Protein AF-A0A7Y0PD28-F1 (afdb_monomer)

Sequence (162 aa):
MPPALAAYWRIVGTIDLVPRGTWNAPFPPGVPEQLTIADPLEIIDLSAAWFSVEEWQEESAELHPQIAGPLEITIAADYLHKANISGGAPYSVWLPHAGADPLVRDEAHGLTFTDYLRRAFAAKGFLGLDRQDEWIAYGVTRDQLAELTGWLDSVKYEHLDF

Foldseek 3Di:
DAQVVVVCCVPVFWDDQQPDPPDDDDGPPPADNLLLLLAFATFHGPVVQCVLVVVLVVVCVPDDPVPSDFRWGAGAADSCVSVVHDDFDGFTFTPPDPHNWTFGPSDPVRDTPVVQVVCCVVQVRGNNLVVVVVVVVVPQDPVNNVVNVVSSVPDDDDDDDD

Solvent-accessible surface area (backbone atoms only — not comparable to full-atom values): 9383 Å² total; per-residue (Å²): 129,30,56,51,61,55,48,43,45,74,74,64,35,56,45,75,61,48,75,61,78,77,81,87,59,76,59,69,89,90,60,66,77,78,50,26,68,23,27,35,40,52,32,58,32,66,76,65,30,42,52,36,54,52,53,46,51,60,59,34,71,80,39,58,82,93,68,48,66,66,46,55,35,47,39,27,73,29,48,42,51,46,50,74,37,92,63,86,60,51,22,22,35,65,38,90,55,95,52,54,58,51,56,35,38,82,46,92,83,69,33,34,49,67,53,44,52,52,50,17,59,77,45,79,32,25,62,35,70,88,47,54,72,56,44,43,76,73,67,49,48,71,68,57,49,50,51,53,52,52,52,55,70,68,61,73,84,80,83,76,90,128

Radius of gyration: 17.26 Å; Cα contacts (8 Å, |Δi|>4): 214; chains: 1; bounding box: 45×34×44 Å

pLDDT: mean 87.37, std 12.26, range [43.12, 98.31]

Mean predicted aligned error: 5.69 Å

Secondary structure (DSSP, 8-state):
--HHHHHHHHHT--EE-S---SSS--SSTT--GGGGGG-B-EE--HHHHTHHHHHHHHHHHTS-TTTS--EEEEEE--HHHHTT----PPEEEEES--SSSPBPBS-TT--BHHHHHHHHHHTTTBTTTT-HHHHHHTT--HHHHHHHHHHHHH--------

Structure (mmCIF, N/CA/C/O backbone):
data_AF-A0A7Y0PD28-F1
#
_entry.id   AF-A0A7Y0PD28-F1
#
loop_
_atom_site.group_PDB
_atom_site.id
_atom_site.type_symbol
_atom_site.label_atom_id
_atom_site.label_alt_id
_atom_site.label_comp_id
_atom_site.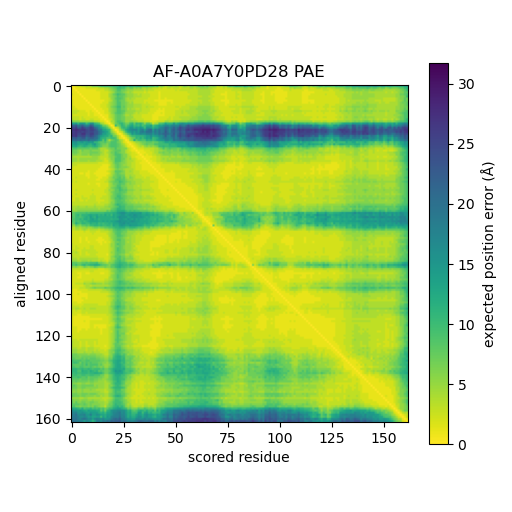label_asym_id
_atom_site.label_entity_id
_atom_site.label_seq_id
_atom_site.pdbx_PDB_ins_code
_atom_site.Cartn_x
_atom_site.Cartn_y
_atom_site.Cartn_z
_atom_site.occupancy
_atom_site.B_iso_or_equiv
_atom_site.auth_seq_id
_atom_site.auth_comp_id
_atom_site.auth_asym_id
_atom_site.auth_atom_id
_atom_site.pdbx_PDB_model_num
ATOM 1 N N . MET A 1 1 ? -8.900 -5.506 15.667 1.00 87.44 1 MET A N 1
ATOM 2 C CA . MET A 1 1 ? -7.951 -5.453 14.539 1.00 87.44 1 MET A CA 1
ATOM 3 C C . MET A 1 1 ? -7.834 -6.835 13.914 1.00 87.44 1 MET A C 1
ATOM 5 O O . MET A 1 1 ? -7.665 -7.782 14.679 1.00 87.44 1 MET A O 1
ATOM 9 N N . PRO A 1 2 ? -7.961 -6.975 12.586 1.00 95.50 2 PRO A N 1
ATOM 10 C CA . PRO A 1 2 ? -7.786 -8.248 11.897 1.00 95.50 2 PRO A CA 1
ATOM 11 C C . PRO A 1 2 ? -6.390 -8.849 12.121 1.00 95.50 2 PRO A C 1
ATOM 13 O O . PRO A 1 2 ? -5.401 -8.117 12.021 1.00 95.50 2 PRO A O 1
ATOM 16 N N . PRO A 1 3 ? -6.290 -10.160 12.406 1.00 97.56 3 PRO A N 1
ATOM 17 C CA . PRO A 1 3 ? -5.031 -10.879 12.569 1.00 97.56 3 PRO A CA 1
ATOM 18 C C . PRO A 1 3 ? -3.973 -10.618 11.491 1.00 97.56 3 PRO A C 1
ATOM 20 O O . PRO A 1 3 ? -2.814 -10.426 11.848 1.00 97.56 3 PRO A O 1
ATOM 23 N N . ALA A 1 4 ? -4.340 -10.588 10.205 1.00 97.62 4 ALA A N 1
ATOM 24 C CA . ALA A 1 4 ? -3.379 -10.403 9.114 1.00 97.62 4 ALA A CA 1
ATOM 25 C C . ALA A 1 4 ? -2.668 -9.042 9.191 1.00 97.62 4 ALA A C 1
ATOM 27 O O . ALA A 1 4 ? -1.439 -8.977 9.175 1.00 97.62 4 ALA A O 1
ATOM 28 N N . LEU A 1 5 ? -3.440 -7.968 9.366 1.00 96.62 5 LEU A N 1
ATOM 29 C CA . LEU A 1 5 ? -2.910 -6.611 9.481 1.00 96.62 5 LEU A CA 1
ATOM 30 C C . LEU A 1 5 ? -2.107 -6.420 10.779 1.00 96.62 5 LEU A C 1
ATOM 32 O O . LEU A 1 5 ? -1.013 -5.862 10.764 1.00 96.62 5 LEU A O 1
ATOM 36 N N . ALA A 1 6 ? -2.597 -6.968 11.899 1.00 96.06 6 ALA A N 1
ATOM 37 C CA . ALA A 1 6 ? -1.872 -6.944 13.170 1.00 96.06 6 ALA A CA 1
ATOM 38 C C . ALA A 1 6 ? -0.522 -7.681 13.090 1.00 96.06 6 ALA A C 1
ATOM 40 O O . ALA A 1 6 ? 0.473 -7.216 13.646 1.00 96.06 6 ALA A O 1
ATOM 41 N N . ALA A 1 7 ? -0.479 -8.830 12.409 1.00 97.50 7 ALA A N 1
ATOM 42 C CA . ALA A 1 7 ? 0.750 -9.587 12.202 1.00 97.50 7 ALA A CA 1
ATOM 43 C C . ALA A 1 7 ? 1.739 -8.818 11.321 1.00 97.50 7 ALA A C 1
ATOM 45 O O . ALA A 1 7 ? 2.920 -8.757 11.663 1.00 97.50 7 ALA A O 1
ATOM 46 N N . TYR A 1 8 ? 1.261 -8.189 10.243 1.00 97.38 8 TYR A N 1
ATOM 47 C CA . TYR A 1 8 ? 2.098 -7.364 9.376 1.00 97.38 8 TYR A CA 1
ATOM 48 C C . TYR A 1 8 ? 2.748 -6.214 10.143 1.00 97.38 8 TYR A C 1
ATOM 50 O O . TYR A 1 8 ? 3.972 -6.121 10.168 1.00 97.38 8 TYR A O 1
ATOM 58 N N . TRP A 1 9 ? 1.971 -5.394 10.852 1.00 96.31 9 TRP A N 1
ATOM 59 C CA . TRP A 1 9 ? 2.536 -4.281 11.622 1.00 96.31 9 TRP A CA 1
ATOM 60 C C . TRP A 1 9 ? 3.490 -4.730 12.728 1.00 96.31 9 TRP A C 1
ATOM 62 O O . TRP A 1 9 ? 4.445 -4.027 13.041 1.00 96.31 9 TRP A O 1
ATOM 72 N N . ARG A 1 10 ? 3.277 -5.912 13.309 1.00 96.88 10 ARG A N 1
ATOM 73 C CA . ARG A 1 10 ? 4.169 -6.446 14.342 1.00 96.88 10 ARG A CA 1
ATOM 74 C C . ARG A 1 10 ? 5.493 -6.980 13.789 1.00 96.88 10 ARG A C 1
ATOM 76 O O . ARG A 1 10 ? 6.502 -6.890 14.482 1.00 96.88 10 ARG A O 1
ATOM 83 N N . ILE A 1 11 ? 5.466 -7.625 12.625 1.00 96.19 11 ILE A N 1
ATOM 84 C CA . ILE A 1 11 ? 6.616 -8.364 12.078 1.00 96.19 11 ILE A CA 1
ATOM 85 C C . ILE A 1 11 ? 7.377 -7.518 11.056 1.00 96.19 11 ILE A C 1
ATOM 87 O O . ILE A 1 11 ? 8.603 -7.486 11.089 1.00 96.19 11 ILE A O 1
ATOM 91 N N . VAL A 1 12 ? 6.650 -6.854 10.157 1.00 95.25 12 VAL A N 1
ATOM 92 C CA . VAL A 1 12 ? 7.193 -6.048 9.055 1.00 95.25 12 VAL A CA 1
ATOM 93 C C . 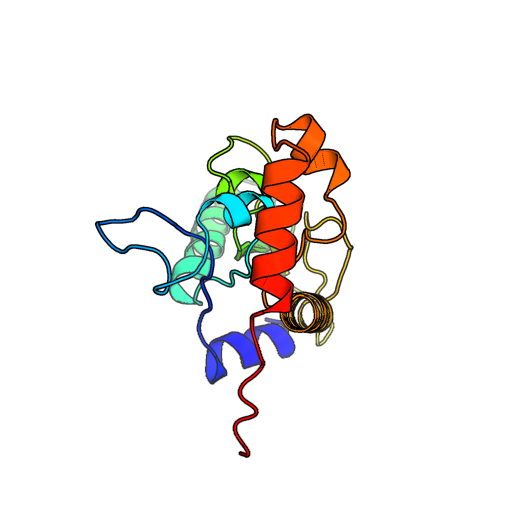VAL A 1 12 ? 7.229 -4.567 9.430 1.00 95.25 12 VAL A C 1
ATOM 95 O O . VAL A 1 12 ? 8.220 -3.889 9.181 1.00 95.25 12 VAL A O 1
ATOM 98 N N . GLY A 1 13 ? 6.171 -4.061 10.067 1.00 94.44 13 GLY A N 1
ATOM 99 C CA . GLY A 1 13 ? 6.076 -2.661 10.487 1.00 94.44 13 GLY A CA 1
ATOM 100 C C . GLY A 1 13 ? 5.616 -1.735 9.368 1.00 94.44 13 GLY A C 1
ATOM 101 O O . GLY A 1 13 ? 4.493 -1.255 9.411 1.00 94.44 13 GLY A O 1
ATOM 102 N N . THR A 1 14 ? 6.453 -1.487 8.368 1.00 93.62 14 THR A N 1
ATOM 103 C CA . THR A 1 14 ? 6.142 -0.577 7.255 1.00 93.62 14 THR A CA 1
ATOM 104 C C . THR A 1 14 ? 6.872 -1.005 5.993 1.00 93.62 14 THR A C 1
ATOM 106 O O . THR A 1 14 ? 7.898 -1.685 6.053 1.00 93.62 14 THR A O 1
ATOM 109 N N . ILE A 1 15 ? 6.330 -0.616 4.847 1.00 91.31 15 ILE A N 1
ATOM 110 C CA . ILE A 1 15 ? 7.043 -0.623 3.575 1.00 91.31 15 ILE A CA 1
ATOM 111 C C . ILE A 1 15 ? 6.670 0.650 2.830 1.00 91.31 15 ILE A C 1
ATOM 113 O O . ILE A 1 15 ? 5.505 1.032 2.818 1.00 91.31 15 ILE A O 1
ATOM 117 N N . ASP A 1 16 ? 7.639 1.295 2.198 1.00 88.44 16 ASP A N 1
ATOM 118 C CA . ASP A 1 16 ? 7.374 2.479 1.392 1.00 88.44 16 ASP A CA 1
ATOM 119 C C . ASP A 1 16 ? 8.278 2.471 0.157 1.00 88.44 16 ASP A C 1
ATOM 121 O O . ASP A 1 16 ? 9.484 2.707 0.241 1.00 88.44 16 ASP A O 1
ATOM 125 N N . LEU A 1 17 ? 7.693 2.112 -0.987 1.00 87.25 17 LEU A N 1
ATOM 126 C CA . LEU A 1 17 ? 8.311 2.250 -2.307 1.00 87.25 17 LEU A CA 1
ATOM 127 C C . LEU A 1 17 ? 7.859 3.534 -3.018 1.00 87.25 17 LEU A C 1
ATOM 129 O O . LEU A 1 17 ? 8.264 3.774 -4.158 1.00 87.25 17 LEU A O 1
ATOM 133 N N . VAL A 1 18 ? 7.001 4.342 -2.386 1.00 81.25 18 VAL A N 1
ATOM 134 C CA . VAL A 1 18 ? 6.530 5.607 -2.940 1.00 81.25 18 VAL A CA 1
ATOM 135 C C . VAL A 1 18 ? 7.637 6.637 -2.740 1.00 81.25 18 VAL A C 1
ATOM 137 O O . VAL A 1 18 ? 8.122 6.830 -1.626 1.00 81.25 18 VAL A O 1
ATOM 140 N N . PRO A 1 19 ? 8.029 7.383 -3.773 1.00 63.00 19 PRO A N 1
ATOM 141 C CA . PRO A 1 19 ? 8.913 8.521 -3.593 1.00 63.00 19 PRO A CA 1
ATOM 142 C C . PRO A 1 19 ? 8.143 9.688 -3.008 1.00 63.00 19 PRO A C 1
ATOM 144 O O . PRO A 1 19 ? 7.714 10.615 -3.697 1.00 63.00 19 PRO A O 1
ATOM 147 N N . ARG A 1 20 ? 7.963 9.665 -1.698 1.00 64.00 20 ARG A N 1
ATOM 148 C CA . ARG A 1 20 ? 7.517 10.858 -1.002 1.00 64.00 20 ARG A CA 1
ATOM 149 C C . ARG A 1 20 ? 8.719 11.704 -0.669 1.00 64.00 20 ARG A C 1
ATOM 151 O O . ARG A 1 20 ? 9.569 11.341 0.135 1.00 64.00 20 ARG A O 1
ATOM 158 N N . GLY A 1 21 ? 8.735 12.894 -1.255 1.00 46.84 21 GLY A N 1
ATOM 159 C CA . GLY A 1 21 ? 9.631 13.982 -0.893 1.00 46.84 21 GLY A CA 1
ATOM 160 C C . GLY A 1 21 ? 9.344 14.570 0.492 1.00 46.84 21 GLY A C 1
ATOM 161 O O . GLY A 1 21 ? 9.367 15.788 0.647 1.00 46.84 21 GLY A O 1
ATOM 162 N N . THR A 1 22 ? 9.090 13.762 1.521 1.00 44.88 22 THR A N 1
ATOM 163 C CA . THR A 1 22 ? 9.234 14.252 2.891 1.00 44.88 22 THR A CA 1
ATOM 164 C C . THR A 1 22 ? 10.734 14.301 3.214 1.00 44.88 22 THR A C 1
ATOM 166 O O . THR A 1 22 ? 11.316 13.322 3.661 1.00 44.88 22 THR A O 1
ATOM 169 N N . TRP A 1 23 ? 11.351 15.469 2.981 1.00 48.06 23 TRP A N 1
ATOM 170 C CA . TRP A 1 23 ? 12.636 15.918 3.558 1.00 48.06 23 TRP A CA 1
ATOM 171 C C . TRP A 1 23 ? 13.955 15.253 3.070 1.00 48.06 23 TRP A C 1
ATOM 173 O O . TRP A 1 23 ? 14.758 14.814 3.887 1.00 48.06 23 TRP A O 1
ATOM 183 N N . ASN A 1 24 ? 14.263 15.318 1.761 1.00 45.38 24 ASN A N 1
ATOM 184 C CA . ASN A 1 24 ? 15.592 15.046 1.145 1.00 45.38 24 ASN A CA 1
ATOM 185 C C . ASN A 1 24 ? 16.049 13.580 0.942 1.00 45.38 24 ASN A C 1
ATOM 187 O O . ASN A 1 24 ? 17.247 13.359 0.747 1.00 45.38 24 ASN A O 1
ATOM 191 N N . ALA A 1 25 ? 15.167 12.579 0.927 1.00 48.88 25 ALA A N 1
ATOM 192 C CA . ALA A 1 25 ? 15.569 11.213 0.560 1.00 48.88 25 ALA A CA 1
ATOM 193 C C . ALA A 1 25 ? 15.221 10.896 -0.914 1.00 48.88 25 ALA A C 1
ATOM 195 O O . ALA A 1 25 ? 14.061 11.053 -1.293 1.00 48.88 25 ALA A O 1
ATOM 196 N N . PRO A 1 26 ? 16.186 10.481 -1.761 1.00 51.84 26 PRO A N 1
ATOM 197 C CA . PRO A 1 26 ? 15.896 9.966 -3.101 1.00 51.84 26 PRO A CA 1
ATOM 198 C C . PRO A 1 26 ? 15.240 8.575 -3.025 1.00 51.84 26 PRO A C 1
ATOM 200 O O . PRO A 1 26 ? 15.261 7.942 -1.968 1.00 51.84 26 PRO A O 1
ATOM 203 N N . PHE A 1 27 ? 14.717 8.075 -4.154 1.00 58.16 27 PHE A N 1
ATOM 204 C CA . PHE A 1 27 ? 14.359 6.655 -4.313 1.00 58.16 27 PHE A CA 1
ATOM 205 C C . PHE A 1 27 ? 15.437 5.729 -3.727 1.00 58.16 27 PHE A C 1
ATOM 207 O O . PHE A 1 27 ? 16.622 6.095 -3.725 1.00 58.16 27 PHE A O 1
ATOM 214 N N . PRO A 1 28 ? 15.079 4.483 -3.349 1.00 64.50 28 PRO A N 1
ATOM 215 C CA . PRO A 1 28 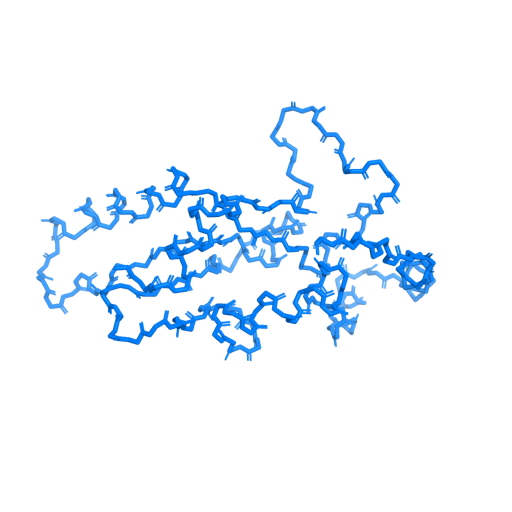? 16.055 3.405 -3.306 1.00 64.50 28 PRO A CA 1
ATOM 216 C C . PRO A 1 28 ? 16.953 3.492 -4.554 1.00 64.50 28 PRO A C 1
ATOM 218 O O . PRO A 1 28 ? 16.427 3.522 -5.673 1.00 64.50 28 PRO A O 1
ATOM 221 N N . PRO A 1 29 ? 18.284 3.616 -4.393 1.00 65.75 29 PRO A N 1
ATOM 222 C CA . PRO A 1 29 ? 19.172 3.889 -5.512 1.00 65.75 29 PRO A CA 1
ATOM 223 C C . PRO A 1 29 ? 18.927 2.933 -6.683 1.00 65.75 29 PRO A C 1
ATOM 225 O O . PRO A 1 29 ? 19.017 1.717 -6.529 1.00 65.75 29 PRO A O 1
ATOM 228 N N . GLY A 1 30 ? 18.625 3.496 -7.855 1.00 71.88 30 GLY A N 1
ATOM 229 C CA . GLY A 1 30 ? 18.440 2.741 -9.096 1.00 71.88 30 GLY A CA 1
ATOM 230 C C . GLY A 1 30 ? 16.995 2.463 -9.513 1.00 71.88 30 GLY A C 1
ATOM 231 O O . GLY A 1 30 ? 16.822 1.913 -10.597 1.00 71.88 30 GLY A O 1
ATOM 232 N N . VAL A 1 31 ? 15.980 2.847 -8.731 1.00 78.88 31 VAL A N 1
ATOM 233 C CA . VAL A 1 31 ? 14.565 2.735 -9.133 1.00 78.88 31 VAL A CA 1
ATOM 234 C C . VAL A 1 31 ? 14.114 3.996 -9.902 1.00 78.88 31 VAL A C 1
ATOM 236 O O . VAL A 1 31 ? 14.308 5.100 -9.391 1.00 78.88 31 VAL A O 1
ATOM 239 N N . PRO A 1 32 ? 13.530 3.875 -11.114 1.00 83.19 32 PRO A N 1
ATOM 240 C CA . PRO A 1 32 ? 13.052 5.017 -11.897 1.00 83.19 32 PRO A CA 1
ATOM 241 C C . PRO A 1 32 ? 11.889 5.766 -11.238 1.00 83.19 32 PRO A C 1
ATOM 243 O O . PRO A 1 32 ? 10.892 5.154 -10.850 1.00 83.19 32 PRO A O 1
ATOM 246 N N . GLU A 1 33 ? 11.956 7.101 -11.202 1.00 80.31 33 GLU A N 1
ATOM 247 C CA . GLU A 1 33 ? 10.924 7.915 -10.544 1.00 80.31 33 GLU A CA 1
ATOM 248 C C . GLU A 1 33 ? 9.550 7.851 -11.202 1.00 80.31 33 GLU A C 1
ATOM 250 O O . GLU A 1 33 ? 8.510 7.982 -10.554 1.00 80.31 33 GLU A O 1
ATOM 255 N N . GLN A 1 34 ? 9.549 7.577 -12.500 1.00 82.88 34 GLN A N 1
ATOM 256 C CA . GLN A 1 34 ? 8.354 7.455 -13.314 1.00 82.88 34 GLN A CA 1
ATOM 257 C C . GLN A 1 34 ? 7.517 6.223 -12.940 1.00 82.88 34 GLN A C 1
ATOM 259 O O . GLN A 1 34 ? 6.354 6.163 -13.320 1.00 82.88 34 GLN A O 1
ATOM 264 N N . LEU A 1 35 ? 8.053 5.268 -12.165 1.00 85.69 35 LEU A N 1
ATOM 265 C CA . LEU A 1 35 ? 7.277 4.136 -11.642 1.00 85.69 35 LEU A CA 1
ATOM 266 C C . LEU A 1 35 ? 6.305 4.523 -10.513 1.00 85.69 35 LEU A C 1
ATOM 268 O O . LEU A 1 35 ? 5.524 3.687 -10.075 1.00 85.69 35 LEU A O 1
ATOM 272 N N . THR A 1 36 ? 6.285 5.782 -10.073 1.00 85.88 36 THR A N 1
ATOM 273 C CA . THR A 1 36 ? 5.231 6.331 -9.193 1.00 85.88 36 THR A CA 1
ATOM 274 C C . THR A 1 36 ? 3.821 6.071 -9.688 1.00 85.88 36 THR A C 1
ATOM 276 O O . THR A 1 36 ? 2.937 5.743 -8.901 1.00 85.88 36 THR A O 1
ATOM 279 N N . ILE A 1 37 ? 3.617 6.184 -10.999 1.00 83.94 37 ILE A N 1
ATOM 280 C CA . ILE A 1 37 ? 2.318 5.953 -11.635 1.00 83.94 37 ILE A CA 1
ATOM 281 C C . ILE A 1 37 ? 1.898 4.475 -11.588 1.00 83.94 37 ILE A C 1
ATOM 283 O O . ILE A 1 37 ? 0.733 4.147 -11.796 1.00 83.94 37 ILE A O 1
ATOM 287 N N . ALA A 1 38 ? 2.842 3.581 -11.280 1.00 89.38 38 ALA A N 1
ATOM 288 C CA . ALA A 1 38 ? 2.637 2.144 -11.215 1.00 89.38 38 ALA A CA 1
ATOM 289 C C . ALA A 1 38 ? 2.123 1.647 -9.861 1.00 89.38 38 ALA A C 1
ATOM 291 O O . ALA A 1 38 ? 2.216 0.452 -9.581 1.00 89.38 38 ALA A O 1
ATOM 292 N N . ASP A 1 39 ? 1.585 2.552 -9.042 1.00 92.25 39 ASP A N 1
ATOM 293 C CA . ASP A 1 39 ? 1.092 2.269 -7.696 1.00 92.25 39 ASP A CA 1
ATOM 294 C C . ASP A 1 39 ? 2.130 1.488 -6.864 1.00 92.25 39 ASP A C 1
ATOM 296 O O . ASP A 1 39 ? 1.943 0.298 -6.574 1.00 92.25 39 ASP A O 1
ATOM 300 N N . PRO A 1 40 ? 3.283 2.113 -6.549 1.00 92.31 40 PRO A N 1
ATOM 301 C CA . PRO A 1 40 ? 4.313 1.469 -5.751 1.00 92.31 40 PRO A CA 1
ATOM 302 C C . PRO A 1 40 ? 3.760 1.039 -4.390 1.00 92.31 40 PRO A C 1
ATOM 304 O O . PRO A 1 40 ? 2.938 1.723 -3.768 1.00 92.31 40 PRO A O 1
ATOM 307 N N . LEU A 1 41 ? 4.216 -0.125 -3.932 1.00 94.38 41 LEU A N 1
ATOM 308 C CA . LEU A 1 41 ? 3.777 -0.746 -2.699 1.00 94.38 41 LEU A CA 1
ATOM 309 C C . LEU A 1 41 ? 4.155 0.146 -1.527 1.00 94.38 41 LEU A C 1
ATOM 311 O O . LEU A 1 41 ? 5.318 0.455 -1.275 1.00 94.38 41 LEU A O 1
ATOM 315 N N . GLU A 1 42 ? 3.130 0.482 -0.776 1.00 93.94 42 GLU A N 1
ATOM 316 C CA . GLU A 1 42 ? 3.220 1.192 0.475 1.00 93.94 42 GLU A CA 1
ATOM 317 C C . GLU A 1 42 ? 2.331 0.472 1.474 1.00 93.94 42 GLU A C 1
ATOM 319 O O . GLU A 1 42 ? 1.245 0.026 1.097 1.00 93.94 42 GLU A O 1
ATOM 324 N N . ILE A 1 43 ? 2.791 0.382 2.717 1.00 96.31 43 ILE A N 1
ATOM 325 C CA . ILE A 1 43 ? 1.970 0.191 3.904 1.00 96.31 43 ILE A CA 1
ATOM 326 C C . ILE A 1 43 ? 2.544 1.086 5.000 1.00 96.31 43 ILE A C 1
ATOM 328 O O . ILE A 1 43 ? 3.672 0.850 5.433 1.00 96.31 43 ILE A O 1
ATOM 332 N N . ILE A 1 44 ? 1.769 2.065 5.469 1.00 94.62 44 ILE A N 1
ATOM 333 C CA . ILE A 1 44 ? 2.178 2.954 6.560 1.00 94.62 44 ILE A CA 1
ATOM 334 C C . ILE A 1 44 ? 2.307 2.185 7.878 1.00 94.62 44 ILE A C 1
ATOM 336 O O . ILE A 1 44 ? 1.650 1.160 8.095 1.00 94.62 44 ILE A O 1
ATOM 340 N N . ASP A 1 45 ? 3.157 2.678 8.777 1.00 94.31 45 ASP A N 1
ATOM 341 C CA . ASP A 1 45 ? 3.302 2.071 10.097 1.00 94.31 45 ASP A CA 1
ATOM 342 C C . ASP A 1 45 ? 2.063 2.292 10.983 1.00 94.31 45 ASP A C 1
ATOM 344 O O . ASP A 1 45 ? 1.199 3.133 10.723 1.00 94.31 45 ASP A O 1
ATOM 348 N N . LEU A 1 46 ? 1.989 1.520 12.070 1.00 93.44 46 LEU A N 1
ATOM 349 C CA . LEU A 1 46 ? 0.887 1.594 13.028 1.00 93.44 46 LEU A CA 1
ATOM 350 C C . LEU A 1 46 ? 0.755 2.979 13.689 1.00 93.44 46 LEU A C 1
ATOM 352 O O . LEU A 1 46 ? -0.350 3.357 14.067 1.00 93.44 46 LEU A O 1
ATOM 356 N N . SER A 1 47 ? 1.855 3.724 13.852 1.00 92.69 47 SER A N 1
ATOM 357 C CA . SER A 1 47 ? 1.816 5.060 14.456 1.00 92.69 47 SER A CA 1
ATOM 358 C C . SER A 1 47 ? 1.143 6.058 13.521 1.00 92.69 47 SER A C 1
ATOM 360 O O . SER A 1 47 ? 0.332 6.855 13.977 1.00 92.69 47 SER A O 1
ATOM 362 N N . ALA A 1 48 ? 1.451 6.006 12.226 1.00 92.88 48 ALA A N 1
ATOM 363 C CA . ALA A 1 48 ? 0.807 6.826 11.209 1.00 92.88 48 ALA A CA 1
ATOM 364 C C . ALA A 1 48 ? -0.664 6.425 11.017 1.00 92.88 48 ALA A C 1
ATOM 366 O O . ALA A 1 48 ? -1.536 7.287 10.973 1.00 92.88 48 ALA A O 1
ATOM 367 N N . ALA A 1 49 ? -0.960 5.121 10.992 1.00 94.88 49 ALA A N 1
ATOM 368 C CA . ALA A 1 49 ? -2.328 4.608 10.883 1.00 94.88 49 ALA A CA 1
ATOM 369 C C . ALA A 1 49 ? -3.224 4.992 12.077 1.00 94.88 49 ALA A C 1
ATOM 371 O O . ALA A 1 49 ? -4.450 4.994 11.959 1.00 94.88 49 ALA A O 1
ATOM 372 N N . TRP A 1 50 ? -2.634 5.328 13.232 1.00 95.19 50 TRP A N 1
ATOM 373 C CA . TRP A 1 50 ? -3.381 5.791 14.402 1.00 95.19 50 TRP A CA 1
ATOM 374 C C . TRP A 1 50 ? -4.095 7.125 14.162 1.00 95.19 50 TRP A C 1
ATOM 376 O O . TRP A 1 50 ? -5.133 7.367 14.772 1.00 95.19 50 TRP A O 1
ATOM 386 N N . PHE A 1 51 ? -3.611 7.942 13.224 1.00 94.56 51 PHE A N 1
ATOM 387 C CA . PHE A 1 51 ? -4.260 9.199 12.850 1.00 94.56 51 PHE A CA 1
ATOM 388 C C . PHE A 1 51 ? -5.716 8.989 12.400 1.00 94.56 51 PHE A C 1
ATOM 390 O O . PHE A 1 51 ? -6.598 9.739 12.802 1.00 94.56 51 PHE A O 1
ATOM 397 N N . SER A 1 52 ? -6.007 7.890 11.691 1.00 95.62 52 SER A N 1
ATOM 398 C CA . SER A 1 52 ? -7.380 7.513 11.324 1.00 95.62 52 SER A CA 1
ATOM 399 C C . SER A 1 52 ? -8.285 7.253 12.534 1.00 95.62 52 SER A C 1
ATOM 401 O O . SER A 1 52 ? -9.497 7.437 12.461 1.00 95.62 52 SER A O 1
ATOM 403 N N . VAL A 1 53 ? -7.720 6.789 13.653 1.00 94.94 53 VAL A N 1
ATOM 404 C CA . VAL A 1 53 ? -8.470 6.578 14.899 1.00 94.94 53 VAL A CA 1
ATOM 405 C C . VAL A 1 53 ? -8.812 7.914 15.542 1.00 94.94 53 VAL A C 1
ATOM 407 O O . VAL A 1 53 ? -9.929 8.075 16.026 1.00 94.94 53 VAL A O 1
ATOM 410 N N . GLU A 1 54 ? -7.856 8.841 15.563 1.00 95.62 54 GLU A N 1
ATOM 411 C CA . GLU A 1 54 ? -8.032 10.182 16.122 1.00 95.62 54 GLU A CA 1
ATOM 412 C C . GLU A 1 54 ? -9.083 10.962 15.326 1.00 95.62 54 GLU A C 1
ATOM 414 O O . GLU A 1 54 ? -10.074 11.387 15.917 1.00 95.62 54 GLU A O 1
ATOM 419 N N . GLU A 1 55 ? -8.951 11.023 13.994 1.00 93.56 55 GLU A N 1
ATOM 420 C CA . GLU A 1 55 ? -9.947 11.659 13.118 1.00 93.56 55 GLU A CA 1
ATOM 421 C C . GLU A 1 55 ? -11.337 11.050 13.311 1.00 93.56 55 GLU A C 1
ATOM 423 O O . GLU A 1 55 ? -12.299 11.765 13.585 1.00 93.56 55 GLU A O 1
ATOM 428 N N . TRP A 1 56 ? -11.455 9.718 13.266 1.00 94.44 56 TRP A N 1
ATOM 429 C CA . TRP A 1 56 ? -12.755 9.072 13.438 1.00 94.44 56 TRP A CA 1
ATOM 430 C C . TRP A 1 56 ? -13.366 9.345 14.817 1.00 94.44 56 TRP A C 1
ATOM 432 O O . TRP A 1 56 ? -14.581 9.494 14.921 1.00 94.44 56 TRP A O 1
ATOM 442 N N . GLN A 1 57 ? -12.567 9.409 15.889 1.00 93.75 57 GLN A N 1
ATOM 443 C CA . GLN A 1 57 ? -13.069 9.737 17.229 1.00 93.75 57 GLN A CA 1
ATOM 444 C C . GLN A 1 57 ? -13.580 11.175 17.315 1.00 93.75 57 GLN A C 1
ATOM 446 O O . GLN A 1 57 ? -14.632 11.398 17.916 1.00 93.75 57 GLN A O 1
ATOM 451 N N . GLU A 1 58 ? -12.854 12.124 16.724 1.00 93.25 58 GLU A N 1
ATOM 452 C CA . GLU A 1 58 ? -13.248 13.531 16.669 1.00 93.25 58 GLU A CA 1
ATOM 453 C C . GLU A 1 58 ? -14.539 13.707 15.861 1.00 93.25 58 GLU A C 1
ATOM 455 O O . GLU A 1 58 ? -15.515 14.255 16.374 1.00 93.25 58 GLU A O 1
ATOM 460 N N . GLU A 1 59 ? -14.595 13.150 14.649 1.00 90.44 59 GLU A N 1
ATOM 461 C CA . GLU A 1 59 ? -15.774 13.212 13.781 1.00 90.44 59 GLU A CA 1
ATOM 462 C C . GLU A 1 59 ? -16.988 12.516 14.409 1.00 90.44 59 GLU A C 1
ATOM 464 O O . GLU A 1 59 ? 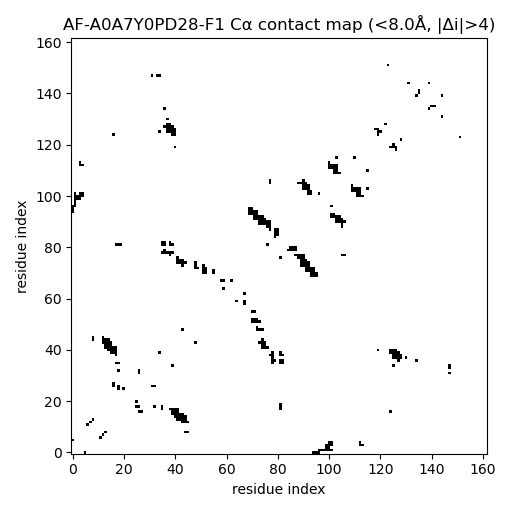-18.109 13.032 14.394 1.00 90.44 59 GLU A O 1
ATOM 469 N N . SER A 1 60 ? -16.780 11.347 15.017 1.00 90.75 60 SER A N 1
ATOM 470 C CA . SER A 1 60 ? -17.864 10.564 15.614 1.00 90.75 60 SER A CA 1
ATOM 471 C C . SER A 1 60 ? -18.421 11.185 16.891 1.00 90.75 60 SER A C 1
ATOM 473 O O . SER A 1 60 ? -19.572 10.910 17.234 1.00 90.75 60 SER A O 1
ATOM 475 N N . ALA A 1 61 ? -17.648 12.007 17.609 1.00 90.44 61 ALA A N 1
ATOM 476 C CA . ALA A 1 61 ? -18.101 12.652 18.842 1.00 90.44 61 ALA A CA 1
ATOM 477 C C . ALA A 1 61 ? -19.256 13.639 18.603 1.00 90.44 61 ALA A C 1
ATOM 479 O O . ALA A 1 61 ? -20.090 13.844 19.490 1.00 90.44 61 ALA A O 1
ATOM 480 N N . GLU A 1 62 ? -19.328 14.218 17.405 1.00 88.56 62 GLU A N 1
ATOM 481 C CA . GLU A 1 62 ? -20.370 15.169 17.007 1.00 88.56 62 GLU A CA 1
ATOM 482 C C . GLU A 1 62 ? -21.556 14.497 16.291 1.00 88.56 62 GLU A C 1
ATOM 484 O O . GLU A 1 62 ? -22.595 15.125 16.063 1.00 88.56 62 GLU A O 1
ATOM 489 N N . LEU A 1 63 ? -21.438 13.205 15.967 1.00 88.50 63 LEU A N 1
ATOM 490 C CA . LEU A 1 63 ? -22.417 12.453 15.188 1.00 88.50 63 LEU A CA 1
ATOM 491 C C . LEU A 1 63 ? -23.238 11.486 16.048 1.00 88.50 63 LEU A C 1
ATOM 493 O O . LEU A 1 63 ? -22.792 10.913 17.040 1.00 88.50 63 LEU A O 1
ATOM 497 N N . HIS A 1 64 ? -24.480 11.234 15.627 1.00 84.75 64 HIS A N 1
ATOM 498 C CA . HIS A 1 64 ? -25.253 10.133 16.197 1.00 84.75 64 HIS A CA 1
ATOM 499 C C . HIS A 1 64 ? -24.581 8.790 15.829 1.00 84.75 64 HIS A C 1
ATOM 501 O O . HIS A 1 64 ? -24.195 8.625 14.671 1.00 84.75 64 HIS A O 1
ATOM 507 N N . PRO A 1 65 ? -24.513 7.779 16.722 1.00 77.62 65 PRO A N 1
ATOM 50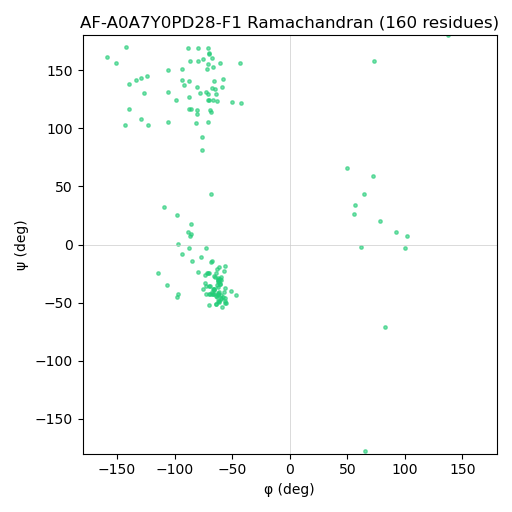8 C CA . PRO A 1 65 ? -23.801 6.518 16.453 1.00 77.62 65 PRO A CA 1
ATOM 509 C C . PRO A 1 65 ? -24.265 5.744 15.209 1.00 77.62 65 PRO A C 1
ATOM 511 O O . PRO A 1 65 ? -23.523 4.944 14.656 1.00 77.62 65 PRO A O 1
ATOM 514 N N . GLN A 1 66 ? -25.503 5.969 14.760 1.00 80.38 66 GLN A N 1
ATOM 515 C CA . GLN A 1 66 ? -26.034 5.366 13.528 1.00 80.38 66 GLN A CA 1
ATOM 516 C C . GLN A 1 66 ? -25.527 6.049 12.242 1.00 80.38 66 GLN A C 1
ATOM 518 O O . GLN A 1 66 ? -25.772 5.535 11.156 1.00 80.38 66 GLN A O 1
ATOM 523 N N . ILE A 1 67 ? -24.864 7.203 12.363 1.00 84.94 67 ILE A N 1
ATOM 524 C CA . ILE A 1 67 ? -24.347 8.027 11.260 1.00 84.94 67 ILE A CA 1
ATOM 525 C C . ILE A 1 67 ? -22.821 7.913 11.161 1.00 84.94 67 ILE A C 1
ATOM 527 O O . ILE A 1 67 ? -22.302 7.889 10.054 1.00 84.94 67 ILE A O 1
ATOM 531 N N . ALA A 1 68 ? -22.125 7.782 12.295 1.00 83.69 68 ALA A N 1
ATOM 532 C CA . ALA A 1 68 ? -20.659 7.759 12.394 1.00 83.69 68 ALA A CA 1
ATOM 533 C C . ALA A 1 68 ? -19.945 6.678 11.548 1.00 83.69 68 ALA A C 1
ATOM 535 O O . ALA A 1 68 ? -18.752 6.790 11.289 1.00 83.69 68 ALA A O 1
ATOM 536 N N . GLY A 1 69 ? -20.656 5.638 11.097 1.00 88.56 69 GLY A N 1
ATOM 537 C CA . GLY A 1 69 ? -20.082 4.596 10.242 1.00 88.56 69 GLY A CA 1
ATOM 538 C C . GLY A 1 69 ? -18.988 3.756 10.926 1.00 88.56 69 GLY A C 1
ATOM 539 O O . GLY A 1 69 ? -18.741 3.892 12.128 1.00 88.56 69 GLY A O 1
ATOM 540 N N . PRO A 1 70 ? -18.375 2.808 10.196 1.00 92.00 70 PRO A N 1
ATOM 541 C CA . PRO A 1 70 ? -17.220 2.064 10.688 1.00 92.00 70 PRO A CA 1
ATOM 542 C C . PRO A 1 70 ? -15.971 2.953 10.753 1.00 92.00 70 PRO A C 1
ATOM 544 O O . PRO A 1 70 ? -15.834 3.898 9.983 1.00 92.00 70 PRO A O 1
ATOM 547 N N . LEU A 1 71 ? -15.029 2.589 11.624 1.00 94.62 71 LEU A N 1
ATOM 548 C CA . LEU A 1 71 ? -13.691 3.178 11.636 1.00 94.62 71 LEU A CA 1
ATOM 549 C C . LEU A 1 71 ? -12.930 2.709 10.396 1.00 94.62 71 LEU A C 1
ATOM 551 O O . LEU A 1 71 ? -12.774 1.505 10.183 1.00 94.62 71 LEU A O 1
ATOM 555 N N . GLU A 1 72 ? -12.429 3.649 9.611 1.00 95.75 72 GLU A N 1
ATOM 556 C CA . GLU A 1 72 ? -11.662 3.380 8.404 1.00 95.75 72 GLU A CA 1
ATOM 557 C C . GLU A 1 72 ? -10.182 3.656 8.653 1.00 95.75 72 GLU A C 1
ATOM 559 O O . GLU A 1 72 ? -9.763 4.799 8.766 1.00 95.75 72 GLU A O 1
ATOM 564 N N . ILE A 1 73 ? -9.388 2.595 8.793 1.00 97.12 73 ILE A N 1
ATOM 565 C CA . ILE A 1 73 ? -7.950 2.723 9.022 1.00 97.12 73 ILE A CA 1
ATOM 566 C C . ILE A 1 73 ? -7.237 2.817 7.686 1.00 97.12 73 ILE A C 1
ATOM 568 O O . ILE A 1 73 ? -7.223 1.842 6.928 1.00 97.12 73 ILE A O 1
ATOM 572 N N . THR A 1 74 ? -6.594 3.952 7.439 1.00 97.38 74 THR A N 1
ATOM 573 C CA . THR A 1 74 ? -5.693 4.127 6.303 1.00 97.38 74 THR A CA 1
ATOM 574 C C . THR A 1 74 ? -4.499 3.191 6.447 1.00 97.38 74 THR A C 1
ATOM 576 O O . THR A 1 74 ? -3.853 3.139 7.494 1.00 97.38 74 THR A O 1
ATOM 579 N N . ILE A 1 75 ? -4.202 2.439 5.388 1.00 97.25 75 ILE A N 1
ATOM 580 C CA . ILE A 1 75 ? -3.026 1.564 5.322 1.00 97.25 75 ILE A CA 1
ATOM 581 C C . ILE A 1 75 ? -2.021 2.023 4.269 1.00 97.25 75 ILE A C 1
ATOM 583 O O . ILE A 1 75 ? -0.845 1.712 4.404 1.00 97.25 75 ILE A O 1
ATOM 587 N N . ALA A 1 76 ? -2.448 2.764 3.248 1.00 95.94 76 ALA A N 1
ATOM 588 C CA . ALA A 1 76 ? -1.586 3.347 2.226 1.00 95.94 76 ALA A CA 1
ATOM 589 C C . ALA A 1 76 ? -2.299 4.525 1.555 1.00 95.94 76 ALA A C 1
ATOM 591 O O . ALA A 1 76 ? -3.525 4.620 1.605 1.00 95.94 76 ALA A O 1
ATOM 592 N N . ALA A 1 77 ? -1.554 5.403 0.887 1.00 93.94 77 ALA A N 1
ATOM 593 C CA . ALA A 1 77 ? -2.185 6.327 -0.048 1.00 93.94 77 ALA A CA 1
ATOM 594 C C . ALA A 1 77 ? -2.689 5.573 -1.286 1.00 93.94 77 ALA A C 1
ATOM 596 O O . ALA A 1 77 ? -2.278 4.443 -1.557 1.00 93.94 77 ALA A O 1
ATOM 597 N N . ASP A 1 78 ? -3.562 6.210 -2.055 1.00 93.56 78 ASP A N 1
ATOM 598 C CA . ASP A 1 78 ? -3.981 5.680 -3.345 1.00 93.56 78 ASP A CA 1
ATOM 599 C C . ASP A 1 78 ? -2.945 5.957 -4.442 1.00 93.56 78 ASP A C 1
ATOM 601 O O . ASP A 1 78 ? -1.999 6.735 -4.277 1.00 93.56 78 ASP A O 1
ATOM 605 N N . TYR A 1 79 ? -3.134 5.325 -5.599 1.00 90.75 79 TYR A N 1
ATOM 606 C CA . TYR A 1 79 ? -2.236 5.499 -6.738 1.00 90.75 79 TYR A CA 1
ATOM 607 C C . TYR A 1 79 ? -2.146 6.958 -7.234 1.00 90.75 79 TYR A C 1
ATOM 609 O O . TYR A 1 79 ? -1.100 7.346 -7.755 1.00 90.75 79 TYR A O 1
ATOM 617 N N . LEU A 1 80 ? -3.189 7.787 -7.051 1.00 88.56 80 LEU A N 1
ATOM 618 C CA . LEU A 1 80 ? -3.157 9.202 -7.439 1.00 88.56 80 LEU A CA 1
ATOM 619 C C . LEU A 1 80 ? -2.228 10.002 -6.528 1.00 88.56 80 LEU A C 1
ATOM 621 O O . LEU A 1 80 ? -1.303 10.652 -7.022 1.00 88.56 80 LEU A O 1
ATOM 625 N N . HIS A 1 81 ? -2.399 9.908 -5.208 1.00 88.25 81 HIS A N 1
ATOM 626 C CA . HIS A 1 81 ? -1.529 10.610 -4.267 1.00 88.25 81 HIS A CA 1
ATOM 627 C C . HIS A 1 81 ? -0.078 10.128 -4.359 1.00 88.25 81 HIS A C 1
ATOM 629 O O . HIS A 1 81 ? 0.844 10.940 -4.254 1.00 88.25 81 HIS A O 1
ATOM 635 N N . LYS A 1 82 ? 0.155 8.835 -4.623 1.00 88.88 82 LYS A N 1
ATOM 636 C CA . LYS A 1 82 ? 1.505 8.298 -4.880 1.00 88.88 82 LYS A CA 1
ATOM 637 C C . LYS A 1 82 ? 2.158 8.898 -6.127 1.00 88.88 82 LYS A C 1
ATOM 639 O O . LYS A 1 82 ? 3.371 9.087 -6.148 1.00 88.88 82 LYS A O 1
ATOM 644 N N . ALA A 1 83 ? 1.358 9.242 -7.133 1.00 83.44 83 ALA A N 1
ATOM 645 C CA . ALA A 1 83 ? 1.786 9.954 -8.333 1.00 83.44 83 ALA A CA 1
ATOM 646 C C . ALA A 1 83 ? 1.792 11.488 -8.174 1.00 83.44 83 ALA A C 1
ATOM 648 O O . ALA A 1 83 ? 1.983 12.203 -9.159 1.00 83.44 83 ALA A O 1
ATOM 649 N N . ASN A 1 84 ? 1.596 12.010 -6.955 1.00 83.25 84 ASN A N 1
ATOM 650 C CA . ASN A 1 84 ? 1.468 13.443 -6.671 1.00 83.25 84 ASN A CA 1
ATOM 651 C C . ASN A 1 84 ? 0.328 14.119 -7.469 1.00 83.25 84 ASN A C 1
ATOM 653 O O . ASN A 1 84 ? 0.421 15.278 -7.879 1.00 83.25 84 ASN A O 1
ATOM 657 N N . ILE A 1 85 ? -0.755 13.375 -7.697 1.00 82.62 85 ILE A N 1
ATOM 658 C CA . ILE A 1 85 ? -1.993 13.838 -8.321 1.00 82.62 85 ILE A CA 1
ATOM 659 C C . ILE A 1 85 ? -3.041 13.979 -7.218 1.00 82.62 85 ILE A C 1
ATOM 661 O O . ILE A 1 85 ? -3.224 13.086 -6.398 1.00 82.62 85 ILE A O 1
ATOM 665 N N . SER A 1 86 ? -3.733 15.116 -7.186 1.00 81.75 86 SER A N 1
ATOM 666 C CA . SER A 1 86 ? -4.804 15.341 -6.213 1.00 81.75 86 SER A CA 1
ATOM 667 C C . SER A 1 86 ? -6.044 14.515 -6.563 1.00 81.75 86 SER A C 1
ATOM 669 O O . SER A 1 86 ? -6.516 14.565 -7.701 1.00 81.75 86 SER A O 1
ATOM 671 N N . GLY A 1 87 ? -6.598 13.810 -5.576 1.00 85.25 87 GLY A N 1
ATOM 672 C CA . GLY A 1 87 ? -7.859 13.078 -5.695 1.00 85.25 87 GLY A CA 1
ATOM 673 C C . GLY A 1 87 ? -7.805 11.701 -5.040 1.00 85.25 87 GLY A C 1
ATOM 674 O O . GLY A 1 87 ? -6.775 11.317 -4.509 1.00 85.25 87 GLY A O 1
ATOM 675 N N . GLY A 1 88 ? -8.924 10.976 -5.108 1.00 88.06 88 GLY A N 1
ATOM 676 C CA . GLY A 1 88 ? -9.047 9.608 -4.596 1.00 88.06 88 GLY A CA 1
ATOM 677 C C . GLY A 1 88 ? -9.103 9.499 -3.069 1.00 88.06 88 GLY A C 1
ATOM 678 O O . GLY A 1 88 ? -8.721 10.414 -2.339 1.00 88.06 88 GLY A O 1
ATOM 679 N N . ALA A 1 89 ? -9.651 8.382 -2.594 1.00 93.81 89 ALA A N 1
ATOM 680 C CA . ALA A 1 89 ? -9.631 8.011 -1.184 1.00 93.81 89 ALA A CA 1
ATOM 681 C C . ALA A 1 89 ? -8.422 7.100 -0.931 1.00 93.81 89 ALA A C 1
ATOM 683 O O . ALA A 1 89 ? -8.115 6.281 -1.799 1.00 93.81 89 ALA A O 1
ATOM 684 N N . PRO A 1 90 ? -7.731 7.228 0.213 1.00 95.56 90 PRO A N 1
ATOM 685 C CA . PRO A 1 90 ? -6.608 6.359 0.540 1.00 95.56 90 PRO A CA 1
ATOM 686 C C . PRO A 1 90 ? -7.039 4.891 0.623 1.00 95.56 90 PRO A C 1
ATOM 688 O O . PRO A 1 90 ? -8.192 4.581 0.915 1.00 95.56 90 PRO A O 1
ATOM 691 N N . TYR A 1 91 ? -6.093 3.974 0.430 1.00 97.69 91 TYR A N 1
ATOM 692 C CA . TYR A 1 91 ? -6.365 2.556 0.633 1.00 97.69 91 TYR A CA 1
ATOM 693 C C . TYR A 1 91 ? -6.516 2.270 2.121 1.00 97.69 91 TYR A C 1
ATOM 695 O O . TYR A 1 91 ? -5.652 2.619 2.936 1.00 97.69 91 TYR A O 1
ATOM 703 N N . SER A 1 92 ? -7.605 1.598 2.472 1.00 97.69 92 SER A N 1
ATOM 704 C CA . SER A 1 92 ? -8.024 1.480 3.862 1.00 97.69 92 SER A CA 1
ATOM 705 C C . SER A 1 92 ? -8.594 0.107 4.205 1.00 97.69 92 SER A C 1
ATOM 707 O O . SER A 1 92 ? -8.853 -0.740 3.345 1.00 97.69 92 SER A O 1
ATOM 709 N N . VAL A 1 93 ? -8.797 -0.124 5.501 1.00 97.81 93 VAL A N 1
ATOM 710 C CA . VAL A 1 93 ? -9.549 -1.266 6.024 1.00 97.81 93 VAL A CA 1
ATOM 711 C C . VAL A 1 93 ? -10.607 -0.790 7.012 1.00 97.81 93 VAL A C 1
ATOM 713 O O . VAL A 1 93 ? -10.369 0.101 7.825 1.00 97.81 93 VAL A O 1
ATOM 716 N N . TRP A 1 94 ? -11.774 -1.428 7.009 1.00 96.50 94 TRP A N 1
ATOM 717 C CA . TRP A 1 94 ? -12.826 -1.120 7.979 1.00 96.50 94 TRP A CA 1
ATOM 718 C C . TRP A 1 94 ? -12.689 -1.915 9.275 1.00 96.50 94 TRP A C 1
ATOM 720 O O . TRP A 1 94 ? -12.409 -3.117 9.267 1.00 96.50 94 TRP A O 1
ATOM 730 N N . LEU A 1 95 ? -12.970 -1.247 10.393 1.00 94.50 95 LEU A N 1
ATOM 731 C CA . LEU A 1 95 ? -13.062 -1.812 11.730 1.00 94.50 95 LEU A CA 1
ATOM 732 C C . LEU A 1 95 ? -14.434 -1.508 12.373 1.00 94.50 95 LEU A C 1
ATOM 734 O O . LEU A 1 95 ? -14.974 -0.418 12.192 1.00 94.50 95 LEU A O 1
ATOM 738 N N . PRO A 1 96 ? -14.981 -2.440 13.183 1.00 92.31 96 PRO A N 1
ATOM 739 C CA . PRO A 1 96 ? -14.475 -3.790 13.422 1.00 92.31 96 PRO A CA 1
ATOM 740 C C . PRO A 1 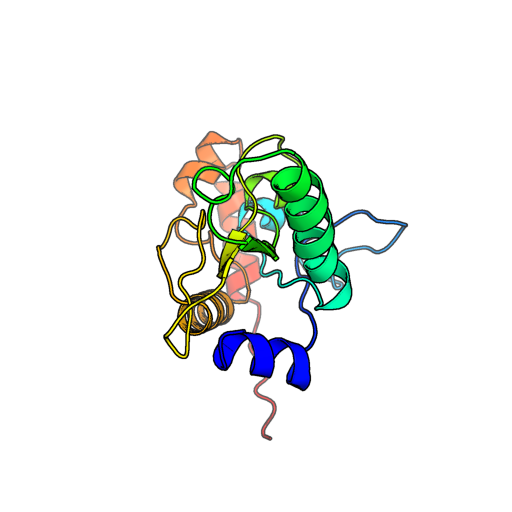96 ? -14.684 -4.703 12.204 1.00 92.31 96 PRO A C 1
ATOM 742 O O . PRO A 1 96 ? -15.650 -4.572 11.462 1.00 92.31 96 PRO A O 1
ATOM 745 N N . HIS A 1 97 ? -13.801 -5.686 12.041 1.00 94.44 97 HIS A N 1
ATOM 746 C CA . HIS A 1 97 ? -13.920 -6.722 11.017 1.00 94.44 97 HIS A CA 1
ATOM 747 C C . HIS A 1 97 ? -13.834 -8.098 11.677 1.00 94.44 97 HIS A C 1
ATOM 749 O O . HIS A 1 97 ? -12.938 -8.348 12.484 1.00 94.44 97 HIS A O 1
ATOM 755 N N . ALA A 1 98 ? -14.789 -8.976 11.359 1.00 93.06 98 ALA A N 1
ATOM 756 C CA . ALA A 1 98 ? -14.938 -10.276 12.016 1.00 93.06 98 ALA A CA 1
ATOM 757 C C . ALA A 1 98 ? -13.954 -11.343 11.499 1.00 93.06 98 ALA A C 1
ATOM 759 O O . ALA A 1 98 ? -13.675 -12.315 12.197 1.00 93.06 98 ALA A O 1
ATOM 760 N N . GLY A 1 99 ? -13.446 -11.179 10.276 1.00 95.56 99 GLY A N 1
ATOM 761 C CA . GLY A 1 99 ? -12.525 -12.120 9.640 1.00 95.56 99 GLY A CA 1
ATOM 762 C C . GLY A 1 99 ? -11.048 -11.856 9.944 1.00 95.56 99 GLY A C 1
ATOM 763 O O . GLY A 1 99 ? -10.670 -10.803 10.465 1.00 95.56 99 GLY A O 1
ATOM 764 N N . ALA A 1 100 ? -10.210 -12.823 9.559 1.00 97.44 100 ALA A N 1
ATOM 765 C CA . ALA A 1 100 ? -8.763 -12.781 9.762 1.00 97.44 100 ALA A CA 1
ATOM 766 C C . ALA A 1 100 ? -8.038 -11.783 8.843 1.00 97.44 100 ALA A C 1
ATOM 768 O O . ALA A 1 100 ? -7.065 -11.156 9.263 1.00 97.44 100 ALA A O 1
ATOM 769 N N . ASP A 1 101 ? -8.524 -11.655 7.609 1.00 98.25 101 ASP A N 1
ATOM 770 C CA . ASP A 1 101 ? -7.898 -10.910 6.521 1.00 98.25 101 ASP A CA 1
ATOM 771 C C . ASP A 1 101 ? -8.938 -9.955 5.906 1.00 98.25 101 ASP A C 1
ATOM 773 O O . ASP A 1 101 ? -9.924 -10.434 5.338 1.00 98.25 101 ASP A O 1
ATOM 777 N N . PRO A 1 102 ? -8.822 -8.634 6.125 1.00 97.69 102 PRO A N 1
ATOM 778 C CA . PRO A 1 102 ? -9.813 -7.662 5.676 1.00 97.69 102 PRO A CA 1
ATOM 779 C C . PRO A 1 102 ? -9.644 -7.333 4.190 1.00 97.69 102 PRO A C 1
ATOM 781 O O . PRO A 1 102 ? -8.558 -7.482 3.638 1.00 97.69 102 PRO A O 1
ATOM 784 N N . LEU A 1 103 ? -10.710 -6.840 3.559 1.00 98.06 103 LEU A N 1
ATOM 785 C CA . LEU A 1 103 ? -10.652 -6.228 2.228 1.00 98.06 103 LEU A CA 1
ATOM 786 C C . LEU A 1 103 ? -9.862 -4.911 2.287 1.00 98.06 103 LEU A C 1
ATOM 788 O O . LEU A 1 103 ? -10.125 -4.100 3.178 1.00 98.06 103 LEU A O 1
ATOM 792 N N . VAL A 1 104 ? -8.956 -4.696 1.332 1.00 98.12 104 VAL A N 1
ATOM 793 C CA . VAL A 1 104 ? -8.359 -3.382 1.061 1.00 98.12 104 VAL A CA 1
ATOM 794 C C . VAL A 1 104 ? -9.349 -2.588 0.221 1.00 98.12 104 VAL A C 1
ATOM 796 O O . VAL A 1 104 ? -9.714 -2.997 -0.881 1.00 98.12 104 VAL A O 1
ATOM 799 N N . ARG A 1 105 ? -9.847 -1.490 0.780 1.00 97.38 105 ARG A N 1
ATOM 800 C CA . ARG A 1 105 ? -10.846 -0.637 0.138 1.00 97.38 105 ARG A CA 1
ATOM 801 C C . ARG A 1 105 ? -10.186 0.402 -0.754 1.00 97.38 105 ARG A C 1
ATOM 803 O O . ARG A 1 105 ? -9.002 0.686 -0.596 1.00 97.38 105 ARG A O 1
ATOM 810 N N . ASP A 1 106 ? -10.967 0.896 -1.713 1.00 95.38 106 ASP A N 1
ATOM 811 C CA . ASP A 1 106 ? -10.604 1.943 -2.685 1.00 95.38 106 ASP A CA 1
ATOM 812 C C . ASP A 1 106 ? -9.430 1.594 -3.621 1.00 95.38 106 ASP A C 1
ATOM 814 O O . ASP A 1 106 ? -9.138 2.303 -4.583 1.00 95.38 106 ASP A O 1
ATOM 818 N N . GLU A 1 107 ? -8.845 0.416 -3.422 1.00 94.69 107 GLU A N 1
ATOM 819 C CA . GLU A 1 107 ? -7.948 -0.274 -4.331 1.00 94.69 107 GLU A CA 1
ATOM 820 C C . GLU A 1 107 ? -8.766 -1.007 -5.417 1.00 94.69 107 GLU A C 1
ATOM 822 O O . GLU A 1 107 ? -9.784 -1.652 -5.150 1.00 94.69 107 GLU A O 1
ATOM 827 N N . ALA A 1 108 ? -8.334 -0.891 -6.675 1.00 92.12 108 ALA A N 1
ATOM 828 C CA . ALA A 1 108 ? -9.120 -1.278 -7.847 1.00 92.12 108 ALA A CA 1
ATOM 829 C C . ALA A 1 108 ? -9.326 -2.794 -8.014 1.00 92.12 108 ALA A C 1
ATOM 831 O O . ALA A 1 108 ? -10.288 -3.208 -8.666 1.00 92.12 108 ALA A O 1
ATOM 832 N N . HIS A 1 109 ? -8.448 -3.630 -7.458 1.00 94.62 109 HIS A N 1
ATOM 833 C CA . HIS A 1 109 ? -8.515 -5.081 -7.630 1.00 94.62 109 HIS A CA 1
ATOM 834 C C . HIS A 1 109 ? -9.453 -5.772 -6.632 1.00 94.62 109 HIS A C 1
ATOM 836 O O . HIS A 1 109 ? -9.802 -6.935 -6.846 1.00 94.62 109 HIS A O 1
ATOM 842 N N . GLY A 1 110 ? -9.881 -5.088 -5.564 1.00 95.81 110 GLY A N 1
ATOM 843 C CA . GLY A 1 110 ? -10.811 -5.643 -4.576 1.00 95.81 110 GLY A CA 1
ATOM 844 C C . GLY A 1 110 ? -10.228 -6.834 -3.810 1.00 95.81 110 GLY A C 1
ATOM 845 O O . GLY A 1 110 ? -10.896 -7.856 -3.636 1.00 95.81 110 GLY A O 1
ATOM 8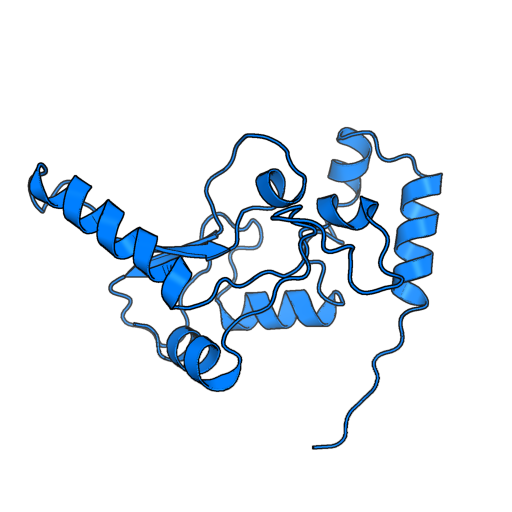46 N N . LEU A 1 111 ? -8.968 -6.720 -3.387 1.00 97.62 111 LEU A N 1
ATOM 847 C CA . LEU A 1 111 ? -8.204 -7.800 -2.760 1.00 97.62 111 LEU A CA 1
ATOM 848 C C . LEU A 1 111 ? -8.284 -7.761 -1.235 1.00 97.62 111 LEU A C 1
ATOM 850 O O . LEU A 1 111 ? -8.379 -6.697 -0.623 1.00 97.62 111 LEU A O 1
ATOM 854 N N . THR A 1 112 ? -8.175 -8.927 -0.596 1.00 98.31 112 THR A N 1
ATOM 855 C CA . THR A 1 112 ? -7.872 -8.957 0.838 1.00 98.31 112 THR A CA 1
ATOM 856 C C . THR A 1 112 ? -6.452 -8.458 1.086 1.00 98.31 112 THR A C 1
ATOM 858 O O . THR A 1 112 ? -5.618 -8.462 0.184 1.00 98.31 112 THR A O 1
ATOM 861 N N . PHE A 1 113 ? -6.144 -8.048 2.312 1.00 98.25 113 PHE A N 1
ATOM 862 C CA . PHE A 1 113 ? -4.839 -7.492 2.650 1.00 98.25 113 PHE A CA 1
ATOM 863 C C . PHE A 1 113 ? -3.681 -8.451 2.328 1.00 98.25 113 PHE A C 1
ATOM 865 O O . PHE A 1 113 ? -2.671 -8.026 1.765 1.00 98.25 113 PHE A O 1
ATOM 872 N N . THR A 1 114 ? -3.815 -9.756 2.598 1.00 98.06 114 THR A N 1
ATOM 873 C CA . THR A 1 114 ? -2.750 -10.699 2.207 1.00 98.06 114 THR A CA 1
ATOM 874 C C . THR A 1 114 ? -2.631 -10.881 0.694 1.00 98.06 114 THR A C 1
ATOM 876 O O . THR A 1 114 ? -1.511 -11.000 0.194 1.00 98.06 114 THR A O 1
ATOM 879 N N . ASP A 1 115 ? -3.738 -10.866 -0.051 1.00 98.12 115 ASP A N 1
ATOM 880 C CA . ASP A 1 115 ? -3.710 -10.984 -1.513 1.00 98.12 115 ASP A CA 1
ATOM 881 C C . ASP A 1 115 ? -3.214 -9.704 -2.196 1.00 98.12 115 ASP A C 1
ATOM 883 O O . ASP A 1 115 ? -2.488 -9.790 -3.187 1.00 98.12 115 ASP A O 1
ATOM 887 N N . TYR A 1 116 ? -3.498 -8.534 -1.620 1.00 97.62 116 TYR A N 1
ATOM 888 C CA . TYR A 1 116 ? -2.888 -7.255 -1.983 1.00 97.62 116 TYR A CA 1
ATOM 889 C C . TYR A 1 116 ? -1.357 -7.342 -1.896 1.00 97.62 116 TYR A C 1
ATOM 891 O O . TYR A 1 116 ? -0.666 -7.057 -2.875 1.00 97.62 116 TYR A O 1
ATOM 899 N N . LEU A 1 117 ? -0.814 -7.839 -0.774 1.00 97.12 117 LEU A N 1
ATOM 900 C CA . LEU A 1 117 ? 0.634 -8.019 -0.609 1.00 97.12 117 LEU A CA 1
ATOM 901 C C . LEU A 1 117 ? 1.207 -9.036 -1.606 1.00 97.12 117 LEU A C 1
ATOM 903 O O . LEU A 1 117 ? 2.233 -8.775 -2.232 1.00 97.12 117 LEU A O 1
ATOM 907 N N . ARG A 1 118 ? 0.546 -10.187 -1.797 1.00 96.38 118 ARG A N 1
ATOM 908 C CA . ARG A 1 118 ? 0.980 -11.198 -2.780 1.00 96.38 118 ARG A CA 1
ATOM 909 C C . ARG A 1 118 ? 1.041 -10.622 -4.189 1.00 96.38 118 ARG A C 1
ATOM 911 O O . ARG A 1 118 ? 2.026 -10.853 -4.888 1.00 96.38 118 ARG A O 1
ATOM 918 N N . ARG A 1 119 ? 0.013 -9.874 -4.598 1.00 95.19 119 ARG A N 1
ATOM 919 C CA . ARG A 1 119 ? -0.032 -9.213 -5.903 1.00 95.19 119 ARG A CA 1
ATOM 920 C C . ARG A 1 119 ? 1.104 -8.211 -6.045 1.00 95.19 119 ARG A C 1
ATOM 922 O O . ARG A 1 119 ? 1.829 -8.265 -7.034 1.00 95.19 119 ARG A O 1
ATOM 929 N N . ALA A 1 120 ? 1.289 -7.355 -5.045 1.00 94.5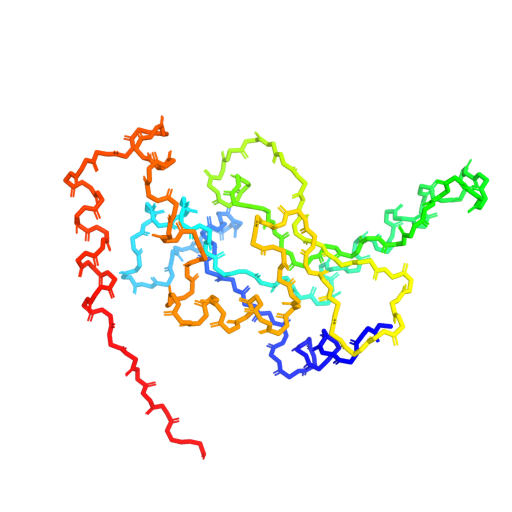0 120 ALA A N 1
ATOM 930 C CA . ALA A 1 120 ? 2.362 -6.377 -5.041 1.00 94.50 120 ALA A CA 1
ATOM 931 C C . ALA A 1 120 ? 3.730 -7.054 -5.206 1.00 94.50 120 ALA A C 1
ATOM 933 O O . ALA A 1 120 ? 4.491 -6.691 -6.097 1.00 94.50 120 ALA A O 1
ATOM 934 N N . PHE A 1 121 ? 4.025 -8.102 -4.431 1.00 92.12 121 PHE A N 1
ATOM 935 C CA . PHE A 1 121 ? 5.297 -8.825 -4.533 1.00 92.12 121 PHE A CA 1
ATOM 936 C C . PHE A 1 121 ? 5.481 -9.554 -5.869 1.00 92.12 121 PHE A C 1
ATOM 938 O O . PHE A 1 121 ? 6.588 -9.539 -6.418 1.00 92.12 121 PHE A O 1
ATOM 945 N N . ALA A 1 122 ? 4.416 -10.141 -6.423 1.00 91.38 122 ALA A N 1
ATOM 946 C CA . ALA A 1 122 ? 4.440 -10.750 -7.753 1.00 91.38 122 ALA A CA 1
ATOM 947 C C . ALA A 1 122 ? 4.747 -9.723 -8.858 1.00 91.38 122 ALA A C 1
ATOM 949 O O . ALA A 1 122 ? 5.370 -10.063 -9.860 1.00 91.38 122 ALA A O 1
ATOM 950 N N . ALA A 1 123 ? 4.369 -8.463 -8.641 1.00 91.31 123 ALA A N 1
ATOM 951 C CA . ALA A 1 123 ? 4.632 -7.336 -9.526 1.00 91.31 123 ALA A CA 1
ATOM 952 C C . ALA A 1 123 ? 5.859 -6.499 -9.101 1.00 91.31 123 ALA A C 1
ATOM 954 O O . ALA A 1 123 ? 5.945 -5.311 -9.403 1.00 91.31 123 ALA A O 1
ATOM 955 N N . LYS A 1 124 ? 6.816 -7.101 -8.375 1.00 90.38 124 LYS A N 1
ATOM 956 C CA . LYS A 1 124 ? 8.062 -6.450 -7.906 1.00 90.38 124 LYS A CA 1
ATOM 957 C C . LYS A 1 124 ? 7.838 -5.175 -7.076 1.00 90.38 124 LYS A C 1
ATOM 959 O O . LYS A 1 124 ? 8.706 -4.313 -7.016 1.00 90.38 124 LYS A O 1
ATOM 964 N N . GLY A 1 125 ? 6.687 -5.078 -6.420 1.00 92.12 125 GLY A N 1
ATOM 965 C CA . GLY A 1 125 ? 6.285 -3.941 -5.604 1.00 92.12 125 GLY A CA 1
ATOM 966 C C . GLY A 1 125 ? 5.482 -2.872 -6.343 1.00 92.12 125 GLY A C 1
ATOM 967 O O . GLY A 1 125 ? 5.283 -1.819 -5.764 1.00 92.12 125 GLY A O 1
ATOM 968 N N . PHE A 1 126 ? 5.007 -3.101 -7.570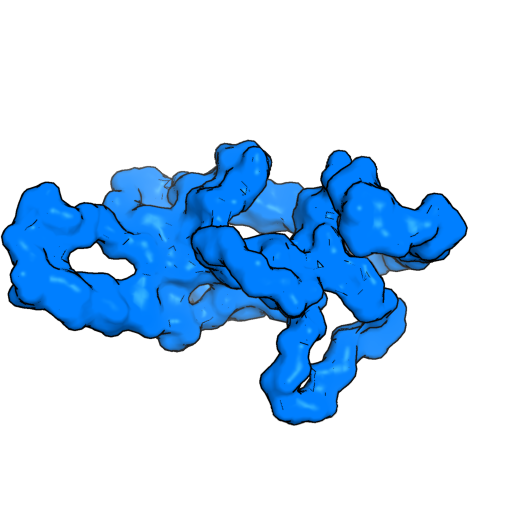 1.00 92.44 126 PHE A N 1
ATOM 969 C CA . PHE A 1 126 ? 4.243 -2.108 -8.339 1.00 92.44 126 PHE A CA 1
ATOM 970 C C . PHE A 1 126 ? 2.876 -2.677 -8.732 1.00 92.44 126 PHE A C 1
ATOM 972 O O . PHE A 1 126 ? 2.775 -3.515 -9.623 1.00 92.44 126 PHE A O 1
ATOM 979 N N . LEU A 1 127 ? 1.804 -2.284 -8.041 1.00 92.69 127 LEU A N 1
ATOM 980 C CA . LEU A 1 127 ? 0.501 -2.946 -8.189 1.00 92.69 127 LEU A CA 1
ATOM 981 C C . LEU A 1 127 ? -0.214 -2.610 -9.499 1.00 92.69 127 LEU A C 1
ATOM 983 O O . LEU A 1 127 ? -1.014 -3.419 -9.970 1.00 92.69 127 LEU A O 1
ATOM 987 N N . GLY A 1 128 ? 0.076 -1.441 -10.070 1.00 90.31 128 GLY A N 1
ATOM 988 C CA . GLY A 1 128 ? -0.587 -0.902 -11.254 1.00 90.31 128 GLY A CA 1
ATOM 989 C C . GLY A 1 128 ? 0.039 -1.316 -12.586 1.00 90.31 128 GLY A C 1
ATOM 990 O O . GLY A 1 128 ? -0.313 -0.732 -13.609 1.00 90.31 128 GLY A O 1
ATOM 991 N N . LEU A 1 129 ? 0.972 -2.281 -12.613 1.00 88.44 129 LEU A N 1
ATOM 992 C CA . LEU A 1 129 ? 1.650 -2.710 -13.852 1.00 88.44 129 LEU A CA 1
ATOM 993 C C . LEU A 1 129 ? 0.714 -3.280 -14.922 1.00 88.44 129 LEU A C 1
ATOM 995 O O . LEU A 1 129 ? 1.100 -3.341 -16.087 1.00 88.44 129 LEU A O 1
ATOM 999 N N . ASP A 1 130 ? -0.489 -3.712 -14.557 1.00 87.88 130 ASP A N 1
ATOM 1000 C CA . ASP A 1 130 ? -1.513 -4.181 -15.490 1.00 87.88 130 ASP A CA 1
ATOM 1001 C C . ASP A 1 130 ? -2.402 -3.054 -16.039 1.00 87.88 130 ASP A C 1
ATOM 1003 O O . ASP A 1 130 ? -3.226 -3.300 -16.917 1.00 87.88 130 ASP A O 1
ATOM 1007 N N . ARG A 1 131 ? -2.204 -1.809 -15.584 1.00 85.88 131 ARG A N 1
ATOM 1008 C CA . ARG A 1 131 ? -2.990 -0.622 -15.968 1.00 85.88 131 ARG A CA 1
ATOM 1009 C C . ARG A 1 131 ? -2.206 0.352 -16.858 1.00 85.88 131 ARG A C 1
ATOM 1011 O O . ARG A 1 131 ? -2.425 1.558 -16.821 1.00 85.88 131 ARG A O 1
ATOM 1018 N N . GLN A 1 132 ? -1.305 -0.164 -17.696 1.00 84.38 132 GLN A N 1
ATOM 1019 C CA . GLN A 1 132 ? -0.410 0.645 -18.549 1.00 84.38 132 GLN A CA 1
ATOM 1020 C C . GLN A 1 132 ? -1.157 1.567 -19.525 1.00 84.38 132 GLN A C 1
ATOM 1022 O O . GLN A 1 132 ? -0.672 2.654 -19.842 1.00 84.38 132 GLN A O 1
ATOM 1027 N N . ASP A 1 133 ? -2.349 1.167 -19.976 1.00 84.19 133 ASP A N 1
ATOM 1028 C CA . ASP A 1 133 ? -3.191 1.993 -20.849 1.00 84.19 133 ASP A CA 1
ATOM 1029 C C . ASP A 1 133 ? -3.581 3.322 -20.181 1.00 84.19 133 ASP A C 1
ATOM 1031 O O . ASP A 1 133 ? -3.647 4.362 -20.841 1.00 84.19 133 ASP A O 1
ATOM 1035 N N . GLU A 1 134 ? -3.775 3.319 -18.860 1.00 82.06 134 GLU A N 1
ATOM 1036 C CA . GLU A 1 134 ? -4.075 4.531 -18.099 1.00 82.06 134 GLU A CA 1
ATOM 1037 C C . GLU A 1 134 ? -2.860 5.452 -18.030 1.00 82.06 134 GLU A C 1
ATOM 1039 O O . GLU A 1 134 ? -2.990 6.667 -18.139 1.00 82.06 134 GLU A O 1
ATOM 1044 N N . TRP A 1 135 ? -1.654 4.895 -17.940 1.00 82.62 135 TRP A N 1
ATOM 1045 C CA . TRP A 1 135 ? -0.430 5.690 -17.892 1.00 82.62 135 TRP A CA 1
ATOM 1046 C C . TRP A 1 135 ? -0.195 6.444 -19.196 1.00 82.62 135 TRP A C 1
ATOM 1048 O O . TRP A 1 135 ? 0.210 7.607 -19.183 1.00 82.62 135 TRP A O 1
ATOM 1058 N N . ILE A 1 136 ? -0.496 5.799 -20.327 1.00 82.06 136 ILE A N 1
ATOM 1059 C CA . ILE A 1 136 ? -0.453 6.444 -21.641 1.00 82.06 136 ILE A CA 1
ATOM 1060 C C . ILE A 1 136 ? -1.467 7.591 -21.693 1.00 82.06 136 ILE A C 1
ATOM 1062 O O . ILE A 1 136 ? -1.143 8.673 -22.186 1.00 82.06 136 ILE A O 1
ATOM 1066 N N . ALA A 1 137 ? -2.670 7.393 -21.143 1.00 80.06 137 ALA A N 1
ATOM 1067 C CA . ALA A 1 137 ? -3.673 8.452 -21.043 1.00 80.06 137 ALA A CA 1
ATOM 1068 C C . ALA A 1 137 ? -3.204 9.635 -20.170 1.00 80.06 137 ALA A C 1
ATOM 1070 O O . ALA A 1 137 ? -3.553 10.779 -20.459 1.00 80.06 137 ALA A O 1
ATOM 1071 N N . TYR A 1 138 ? -2.361 9.378 -19.166 1.00 75.38 138 TYR A N 1
ATOM 1072 C CA . TYR A 1 138 ? -1.725 10.394 -18.320 1.00 75.38 138 TYR A CA 1
ATOM 1073 C C . TYR A 1 138 ? -0.407 10.961 -18.880 1.00 75.38 138 TYR A C 1
ATOM 1075 O O . TYR A 1 138 ? 0.246 11.765 -18.218 1.00 75.38 138 TYR A O 1
ATOM 1083 N N . GLY A 1 139 ? -0.034 10.612 -20.117 1.00 81.69 139 GLY A N 1
ATOM 1084 C CA . GLY A 1 139 ? 1.069 11.249 -20.843 1.00 81.69 139 GLY A CA 1
ATOM 1085 C C . GLY A 1 139 ? 2.385 10.470 -20.877 1.00 81.69 139 GLY A C 1
ATOM 1086 O O . GLY A 1 139 ? 3.370 11.000 -21.391 1.00 81.69 139 GLY A O 1
ATOM 1087 N N . VAL A 1 140 ? 2.420 9.224 -20.392 1.00 84.44 140 VAL A N 1
ATOM 1088 C CA . VAL A 1 140 ? 3.580 8.335 -20.572 1.00 84.44 140 VAL A CA 1
ATOM 1089 C C . VAL A 1 140 ? 3.665 7.899 -22.037 1.00 84.44 140 VAL A C 1
ATOM 1091 O O . VAL A 1 140 ? 2.718 7.352 -22.604 1.00 84.44 140 VAL A O 1
ATOM 1094 N N . THR A 1 141 ? 4.804 8.137 -22.687 1.00 89.75 141 THR A N 1
ATOM 1095 C CA . THR A 1 141 ? 5.008 7.696 -24.073 1.00 89.75 141 THR A CA 1
ATOM 1096 C C . THR A 1 141 ? 5.260 6.190 -24.140 1.00 89.75 141 THR A C 1
ATOM 1098 O O . THR A 1 141 ? 5.690 5.563 -23.173 1.00 89.75 141 THR A O 1
ATOM 1101 N N . ARG A 1 142 ? 5.043 5.583 -25.312 1.00 88.19 142 ARG A N 1
ATOM 1102 C CA . ARG A 1 142 ? 5.340 4.155 -25.516 1.00 88.19 142 ARG A CA 1
ATOM 1103 C C . ARG A 1 142 ? 6.817 3.818 -25.302 1.00 88.19 142 ARG A C 1
ATOM 1105 O O . ARG A 1 142 ? 7.111 2.742 -24.797 1.00 88.19 142 ARG A O 1
ATOM 1112 N N . ASP A 1 143 ? 7.716 4.733 -25.656 1.00 90.94 143 ASP A N 1
ATOM 1113 C CA . ASP A 1 143 ? 9.156 4.542 -25.463 1.00 90.94 143 ASP A CA 1
ATOM 1114 C C . ASP A 1 143 ? 9.515 4.569 -23.972 1.00 90.94 143 ASP A C 1
ATOM 1116 O O . ASP A 1 143 ? 10.241 3.697 -23.501 1.00 90.94 143 ASP A O 1
ATOM 1120 N N . GLN A 1 144 ? 8.932 5.505 -23.210 1.00 88.75 144 GLN A N 1
ATOM 1121 C CA . GLN A 1 144 ? 9.085 5.555 -21.751 1.00 88.75 144 GLN A CA 1
ATOM 1122 C C . GLN A 1 144 ? 8.524 4.298 -21.085 1.00 88.75 144 GLN A C 1
ATOM 1124 O O . GLN A 1 144 ? 9.166 3.723 -20.212 1.00 88.75 144 GLN A O 1
ATOM 1129 N N . LEU A 1 145 ? 7.346 3.837 -21.514 1.00 87.19 145 LEU A N 1
ATOM 1130 C CA . LEU A 1 145 ? 6.757 2.603 -21.005 1.00 87.19 145 LEU A CA 1
ATOM 1131 C C . LEU A 1 145 ? 7.679 1.402 -21.262 1.00 87.19 145 LEU A C 1
ATOM 1133 O O . LEU A 1 145 ? 7.943 0.629 -20.344 1.00 87.19 145 LEU A O 1
ATOM 1137 N N . ALA A 1 146 ? 8.214 1.278 -22.481 1.00 89.19 146 ALA A N 1
ATOM 1138 C CA . ALA A 1 146 ? 9.141 0.210 -22.837 1.00 89.19 146 ALA A CA 1
ATOM 1139 C C . ALA A 1 146 ? 10.413 0.241 -21.972 1.00 89.19 146 ALA A C 1
ATOM 1141 O O . ALA A 1 146 ? 10.833 -0.804 -21.475 1.00 89.19 146 ALA A O 1
ATOM 1142 N N . GLU A 1 147 ? 10.985 1.425 -21.735 1.00 90.44 147 GLU A N 1
ATOM 1143 C CA . GLU A 1 147 ? 12.142 1.610 -20.850 1.00 90.44 147 GLU A CA 1
ATOM 1144 C C . GLU A 1 147 ? 11.841 1.161 -19.412 1.00 90.44 147 GLU A C 1
ATOM 1146 O O . GLU A 1 147 ? 12.604 0.383 -18.838 1.00 90.44 147 GLU A O 1
ATOM 1151 N N . LEU A 1 148 ? 10.700 1.576 -18.854 1.00 88.38 148 LEU A N 1
ATOM 1152 C CA . LEU A 1 148 ? 10.291 1.221 -17.492 1.00 88.38 148 LEU A CA 1
ATOM 1153 C C . LEU A 1 148 ? 10.046 -0.283 -17.337 1.00 88.38 148 LEU A C 1
ATOM 1155 O O . LEU A 1 148 ? 10.526 -0.894 -16.381 1.00 88.38 148 LEU A O 1
ATOM 1159 N N . THR A 1 149 ? 9.351 -0.903 -18.294 1.00 86.69 149 THR A N 1
ATOM 1160 C CA . THR A 1 149 ? 9.128 -2.358 -18.284 1.00 86.69 149 THR A CA 1
ATOM 1161 C C . THR A 1 149 ? 10.427 -3.139 -18.485 1.00 86.69 149 THR A C 1
ATOM 1163 O O . THR A 1 149 ? 10.653 -4.131 -17.798 1.00 86.69 149 THR A O 1
ATOM 1166 N N . GLY A 1 150 ? 11.334 -2.654 -19.341 1.00 89.31 150 GLY A N 1
ATOM 1167 C CA . GLY A 1 150 ? 12.646 -3.265 -19.542 1.00 89.31 150 GLY A CA 1
ATOM 1168 C C . GLY A 1 150 ? 13.530 -3.170 -18.298 1.00 89.31 150 GLY A C 1
ATOM 1169 O O . GLY A 1 150 ? 14.219 -4.133 -17.951 1.00 89.31 150 GLY A O 1
ATOM 1170 N N . TRP A 1 151 ? 13.474 -2.043 -17.580 1.00 89.62 151 TRP A N 1
ATOM 1171 C CA . TRP A 1 151 ? 14.123 -1.912 -16.279 1.00 89.62 151 TRP A CA 1
ATOM 1172 C C . TRP A 1 151 ? 13.543 -2.917 -15.280 1.00 89.62 151 TRP A C 1
ATOM 1174 O O . TRP A 1 151 ? 14.310 -3.671 -14.679 1.00 89.62 151 TRP A O 1
ATOM 1184 N N . LEU A 1 152 ? 12.212 -3.005 -15.159 1.00 87.00 152 LEU A N 1
ATOM 1185 C CA . LEU A 1 152 ? 11.552 -3.961 -14.267 1.00 87.00 152 LEU A CA 1
ATOM 1186 C C . LEU A 1 152 ? 11.976 -5.396 -14.570 1.00 87.00 152 LEU A C 1
ATOM 1188 O O . LEU A 1 152 ? 12.332 -6.119 -13.644 1.00 87.00 152 LEU A O 1
ATOM 1192 N N . ASP A 1 153 ? 12.006 -5.810 -15.835 1.00 88.12 153 ASP A N 1
ATOM 1193 C CA . ASP A 1 153 ? 12.438 -7.151 -16.251 1.00 88.12 153 ASP A CA 1
ATOM 1194 C C . ASP A 1 153 ? 13.895 -7.449 -15.881 1.00 88.12 153 ASP A C 1
ATOM 1196 O O . ASP A 1 153 ? 14.233 -8.588 -15.546 1.00 88.12 153 ASP A O 1
ATOM 1200 N N . SER A 1 154 ? 14.751 -6.423 -15.873 1.00 88.12 154 SER A N 1
ATOM 1201 C CA . SER A 1 154 ? 16.156 -6.550 -15.480 1.00 88.12 154 SER A CA 1
ATOM 1202 C C . SER A 1 154 ? 16.356 -6.775 -13.975 1.00 88.12 154 SER A C 1
ATOM 1204 O O . SER A 1 154 ? 17.359 -7.378 -13.579 1.00 88.12 154 SER A O 1
ATOM 1206 N N . VAL A 1 155 ? 15.402 -6.347 -13.135 1.00 85.25 155 VAL A N 1
ATOM 1207 C CA . VAL A 1 155 ? 15.458 -6.542 -11.680 1.00 85.25 155 VAL A CA 1
ATOM 1208 C C . VAL A 1 155 ? 15.305 -8.027 -11.360 1.00 85.25 155 VAL A C 1
ATOM 1210 O O . VAL A 1 155 ? 14.247 -8.627 -11.579 1.00 85.25 155 VAL A O 1
ATOM 1213 N N . LYS A 1 156 ? 16.366 -8.629 -10.817 1.00 81.31 156 LYS A N 1
ATOM 1214 C CA . LYS A 1 156 ? 16.364 -10.016 -10.343 1.00 81.31 156 LYS A CA 1
ATOM 1215 C C . LYS A 1 156 ? 15.996 -10.059 -8.865 1.00 81.31 156 LYS A C 1
ATOM 1217 O O . LYS A 1 156 ? 16.518 -9.273 -8.083 1.00 81.31 156 LYS A O 1
ATOM 1222 N N . TYR A 1 157 ? 15.146 -11.010 -8.488 1.00 70.19 157 TYR A N 1
ATOM 1223 C CA . TYR A 1 157 ? 14.937 -11.328 -7.081 1.00 70.19 157 TYR A CA 1
ATOM 1224 C C . TYR A 1 157 ? 16.220 -11.928 -6.514 1.00 70.19 157 TYR A C 1
ATOM 1226 O O . TYR A 1 157 ? 16.725 -12.928 -7.030 1.00 70.19 157 TYR A O 1
ATOM 1234 N N . GLU A 1 158 ? 16.737 -11.330 -5.450 1.00 69.19 158 GLU A N 1
ATOM 1235 C CA . GLU A 1 158 ? 17.696 -12.010 -4.598 1.00 69.19 158 GLU A CA 1
ATOM 1236 C C . GLU A 1 158 ? 16.888 -12.904 -3.655 1.00 69.19 158 GLU A C 1
ATOM 1238 O O . GLU A 1 158 ? 16.192 -12.428 -2.757 1.00 69.19 158 GLU A O 1
ATOM 1243 N N . HIS A 1 159 ? 16.895 -14.209 -3.922 1.00 57.91 159 HIS A N 1
ATOM 1244 C CA . HIS A 1 159 ? 16.347 -15.173 -2.979 1.00 57.91 159 HIS A CA 1
ATOM 1245 C C . HIS A 1 159 ? 17.290 -15.239 -1.781 1.00 57.91 159 HIS A C 1
ATOM 1247 O O . HIS A 1 159 ? 18.384 -15.792 -1.871 1.00 57.91 159 HIS A O 1
ATOM 1253 N N . LEU A 1 160 ? 16.867 -14.639 -0.673 1.00 59.97 160 LEU A N 1
ATOM 1254 C CA . LEU A 1 160 ? 17.486 -14.867 0.620 1.00 59.97 160 LEU A CA 1
ATOM 1255 C C . LEU A 1 160 ? 16.921 -16.185 1.154 1.00 59.97 160 LEU A C 1
ATOM 1257 O O . LEU A 1 160 ? 15.723 -16.287 1.418 1.00 59.97 160 LEU A O 1
ATOM 1261 N N . ASP A 1 161 ? 17.767 -17.206 1.246 1.00 54.25 161 ASP A N 1
ATOM 1262 C CA . ASP A 1 161 ? 17.420 -18.436 1.952 1.00 54.25 161 ASP A CA 1
ATOM 1263 C C . ASP A 1 161 ? 17.350 -18.106 3.454 1.00 54.25 161 ASP A C 1
ATOM 1265 O O . ASP A 1 161 ? 18.352 -17.694 4.047 1.00 54.25 161 ASP A O 1
ATOM 1269 N N . PHE A 1 162 ? 16.158 -18.228 4.044 1.00 43.12 162 PHE A N 1
ATOM 1270 C CA . PHE A 1 162 ? 15.897 -18.010 5.473 1.00 43.12 162 PHE A CA 1
ATOM 1271 C C . PHE A 1 162 ? 15.818 -19.335 6.235 1.00 43.12 162 PHE A C 1
ATOM 1273 O O . PHE A 1 162 ? 15.193 -20.284 5.705 1.00 43.12 162 PHE A O 1
#